Protein AF-A0A1A6HJI2-F1 (afdb_monomer_lite)

Structure (mmCIF, N/CA/C/O backbone):
data_AF-A0A1A6HJI2-F1
#
_entry.id   AF-A0A1A6HJI2-F1
#
loop_
_atom_site.group_PDB
_atom_site.id
_atom_site.type_symbol
_atom_site.label_atom_id
_atom_site.label_alt_id
_atom_site.label_comp_id
_atom_site.label_asym_id
_atom_site.label_entity_id
_atom_site.label_seq_id
_atom_site.pdbx_PDB_ins_code
_atom_site.Cartn_x
_atom_site.Cartn_y
_atom_site.Cartn_z
_atom_site.occupancy
_atom_site.B_iso_or_equiv
_atom_site.auth_seq_id
_atom_site.auth_comp_id
_atom_site.auth_asym_id
_atom_site.auth_atom_id
_atom_site.pdbx_PDB_model_num
ATOM 1 N N . MET A 1 1 ? 24.313 -1.080 -10.801 1.00 52.22 1 MET A N 1
ATOM 2 C CA . MET A 1 1 ? 23.031 -0.799 -10.115 1.00 52.22 1 MET A CA 1
ATOM 3 C C . MET A 1 1 ? 23.072 -1.485 -8.759 1.00 52.22 1 MET A C 1
ATOM 5 O O . MET A 1 1 ? 23.448 -2.649 -8.723 1.00 52.22 1 MET A O 1
ATOM 9 N N . ARG A 1 2 ? 22.782 -0.789 -7.651 1.00 69.25 2 ARG A N 1
ATOM 10 C CA . ARG A 1 2 ? 22.637 -1.450 -6.340 1.00 69.25 2 ARG A CA 1
ATOM 11 C C . ARG A 1 2 ? 21.230 -2.060 -6.265 1.00 69.25 2 ARG A C 1
ATOM 13 O O . ARG A 1 2 ? 20.300 -1.375 -6.690 1.00 69.25 2 ARG A O 1
ATOM 20 N N . PRO A 1 3 ? 21.061 -3.306 -5.793 1.00 68.00 3 PRO A N 1
ATOM 21 C CA . PRO A 1 3 ? 19.737 -3.903 -5.670 1.00 68.00 3 PRO A CA 1
ATOM 22 C C . PRO A 1 3 ? 18.888 -3.088 -4.690 1.00 68.00 3 PRO A C 1
ATOM 24 O O . PRO A 1 3 ? 19.370 -2.683 -3.629 1.00 68.00 3 PRO A O 1
ATOM 27 N N . LEU A 1 4 ? 17.635 -2.826 -5.066 1.00 75.19 4 LEU A N 1
ATOM 28 C CA . LEU A 1 4 ? 16.660 -2.205 -4.176 1.00 75.19 4 LEU A CA 1
ATOM 29 C C . LEU A 1 4 ? 16.418 -3.150 -3.001 1.00 75.19 4 LEU A C 1
ATOM 31 O O . LEU A 1 4 ? 16.158 -4.338 -3.195 1.00 75.19 4 LEU A O 1
ATOM 35 N N . LYS A 1 5 ? 16.519 -2.631 -1.777 1.00 84.56 5 LYS A N 1
ATOM 36 C CA . LYS A 1 5 ? 16.174 -3.416 -0.593 1.00 84.56 5 LYS A CA 1
ATOM 37 C C . LYS A 1 5 ? 14.666 -3.642 -0.579 1.00 84.56 5 LYS A C 1
ATOM 39 O O . LYS A 1 5 ? 13.910 -2.694 -0.787 1.00 84.56 5 LYS A O 1
ATOM 44 N N . HIS A 1 6 ? 14.262 -4.883 -0.337 1.00 88.69 6 HIS A N 1
ATOM 45 C CA . HIS A 1 6 ? 12.873 -5.264 -0.108 1.00 88.69 6 HIS A CA 1
ATOM 46 C C . HIS A 1 6 ? 12.608 -5.345 1.393 1.00 88.69 6 HIS A C 1
ATOM 48 O O . HIS A 1 6 ? 13.469 -5.798 2.146 1.00 88.69 6 HIS A O 1
ATOM 54 N N . HIS A 1 7 ? 11.417 -4.928 1.808 1.00 89.06 7 HIS A N 1
ATOM 55 C CA . HIS A 1 7 ? 10.959 -5.022 3.186 1.00 89.06 7 HIS A CA 1
ATOM 56 C C . HIS A 1 7 ? 9.510 -5.494 3.201 1.00 89.06 7 HIS A C 1
ATOM 58 O O . HIS A 1 7 ? 8.648 -4.871 2.586 1.00 89.06 7 HIS A O 1
ATOM 64 N N . HIS A 1 8 ? 9.257 -6.607 3.882 1.00 93.44 8 HIS A N 1
ATOM 65 C CA . HIS A 1 8 ? 7.905 -7.043 4.216 1.00 93.44 8 HIS A CA 1
ATOM 66 C C . HIS A 1 8 ? 7.547 -6.509 5.601 1.00 93.44 8 HIS A C 1
ATOM 68 O O . HIS A 1 8 ? 8.390 -6.566 6.501 1.00 93.44 8 HIS A O 1
ATOM 74 N N . ILE A 1 9 ? 6.356 -5.935 5.737 1.00 92.94 9 ILE A N 1
ATOM 75 C CA . ILE A 1 9 ? 5.880 -5.267 6.946 1.00 92.94 9 ILE A CA 1
ATOM 76 C C . ILE A 1 9 ? 4.416 -5.664 7.126 1.00 92.94 9 ILE A C 1
ATOM 78 O O . ILE A 1 9 ? 3.632 -5.527 6.190 1.00 92.94 9 ILE A O 1
ATOM 82 N N . ASN A 1 10 ? 4.064 -6.169 8.304 1.00 95.12 10 ASN A N 1
ATOM 83 C CA . ASN A 1 10 ? 2.716 -6.646 8.599 1.00 95.12 10 ASN A CA 1
ATOM 84 C C . ASN A 1 10 ? 1.958 -5.632 9.445 1.00 95.12 10 ASN A C 1
ATOM 86 O O . ASN A 1 10 ? 2.580 -4.925 10.236 1.00 95.12 10 ASN A O 1
ATOM 90 N N . GLU A 1 11 ? 0.636 -5.624 9.280 1.00 95.00 11 GLU A N 1
ATOM 91 C CA . GLU A 1 11 ? -0.303 -4.892 10.138 1.00 95.00 11 GLU A CA 1
ATOM 92 C C . GLU A 1 11 ? 0.046 -3.403 10.315 1.00 95.00 11 GLU A C 1
ATOM 94 O O . GLU A 1 11 ? 0.115 -2.891 11.429 1.00 95.00 11 GLU A O 1
ATOM 99 N N . VAL A 1 12 ? 0.274 -2.698 9.205 1.00 95.69 12 VAL A N 1
ATOM 100 C CA . VAL A 1 12 ? 0.547 -1.253 9.215 1.00 95.69 12 VAL A CA 1
ATOM 101 C C . VAL A 1 12 ? -0.703 -0.450 8.893 1.00 95.69 12 VAL A C 1
ATOM 103 O O . VAL A 1 12 ? -1.424 -0.771 7.944 1.00 95.69 12 VAL A O 1
ATOM 106 N N . CYS A 1 13 ? -0.934 0.608 9.671 1.00 97.12 13 CYS A N 1
ATOM 107 C CA . CYS A 1 13 ? -2.087 1.481 9.514 1.00 97.12 13 CYS A CA 1
ATOM 108 C C . CYS A 1 13 ? -1.857 2.516 8.410 1.00 97.12 13 CYS A C 1
ATOM 110 O O . CYS A 1 13 ? -0.801 3.155 8.336 1.00 97.12 13 CYS A O 1
ATOM 112 N N . ILE A 1 14 ? -2.866 2.725 7.567 1.00 97.31 14 ILE A N 1
ATOM 113 C CA . ILE A 1 14 ? -2.915 3.863 6.653 1.00 97.31 14 ILE A CA 1
ATOM 114 C C . ILE A 1 14 ? -3.256 5.116 7.463 1.00 97.31 14 ILE A C 1
ATOM 116 O O . ILE A 1 14 ? -4.388 5.306 7.897 1.00 97.31 14 ILE A O 1
ATOM 120 N N . THR A 1 15 ? -2.285 6.015 7.629 1.00 97.12 15 THR A N 1
ATOM 121 C CA . THR A 1 15 ? -2.503 7.281 8.346 1.00 97.12 15 THR A CA 1
ATOM 122 C C . THR A 1 15 ? -3.113 8.343 7.439 1.00 97.12 15 THR A C 1
ATOM 124 O O . THR A 1 15 ? -3.815 9.244 7.900 1.00 97.12 15 THR A O 1
ATOM 127 N N . ARG A 1 16 ? -2.844 8.268 6.128 1.00 95.69 16 ARG A N 1
ATOM 128 C CA . ARG A 1 16 ? -3.327 9.240 5.139 1.00 95.69 16 ARG A CA 1
ATOM 129 C C . ARG A 1 16 ? -3.631 8.569 3.808 1.00 95.69 16 ARG A C 1
ATOM 131 O O . ARG A 1 16 ? -2.785 7.861 3.271 1.00 95.69 16 ARG A O 1
ATOM 138 N N . ALA A 1 17 ? -4.775 8.900 3.221 1.00 96.06 17 ALA A N 1
ATOM 139 C CA . ALA A 1 17 ? -5.101 8.593 1.833 1.00 96.06 17 ALA A CA 1
ATOM 140 C C . ALA A 1 17 ? -5.656 9.854 1.156 1.00 96.06 17 ALA A C 1
ATOM 142 O O . ALA A 1 17 ? -6.574 10.486 1.675 1.00 96.06 17 ALA A O 1
ATOM 143 N N . ASP A 1 18 ? -5.077 10.232 0.018 1.00 92.12 18 ASP A N 1
ATOM 144 C CA . ASP A 1 18 ? -5.491 11.379 -0.790 1.00 92.12 18 ASP A CA 1
ATOM 145 C C . ASP A 1 18 ? -5.493 10.998 -2.276 1.00 92.12 18 ASP A C 1
ATOM 147 O O . ASP A 1 18 ? -4.444 10.804 -2.910 1.00 92.12 18 ASP A O 1
ATOM 151 N N . GLY A 1 19 ? -6.701 10.836 -2.819 1.00 92.06 19 GLY A N 1
ATOM 152 C CA . GLY A 1 19 ? -6.949 10.462 -4.205 1.00 92.06 19 GLY A CA 1
ATOM 153 C C . GLY A 1 19 ? -6.283 9.141 -4.589 1.00 92.06 19 GLY A C 1
ATOM 154 O O . GLY A 1 19 ? -6.828 8.063 -4.374 1.00 92.06 19 GLY A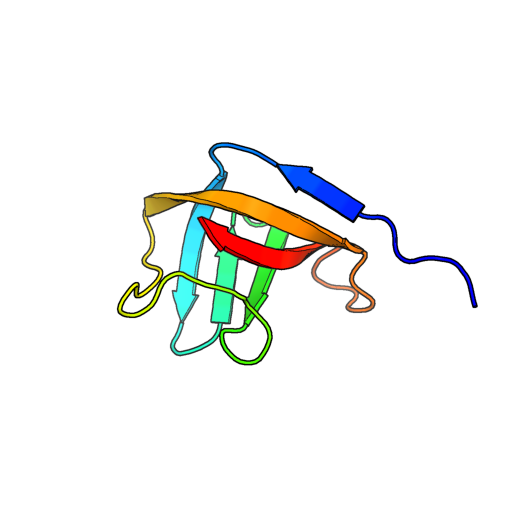 O 1
ATOM 155 N N . ARG A 1 20 ? -5.105 9.230 -5.216 1.00 93.88 20 ARG A N 1
ATOM 156 C CA . ARG A 1 20 ? -4.339 8.072 -5.710 1.00 93.88 20 ARG A CA 1
ATOM 157 C C . ARG A 1 20 ? -3.060 7.797 -4.931 1.00 93.88 20 ARG A C 1
ATOM 159 O O . ARG A 1 20 ? -2.258 6.968 -5.358 1.00 93.88 20 ARG A O 1
ATOM 166 N N . THR A 1 21 ? -2.852 8.487 -3.819 1.00 95.44 21 THR A N 1
ATOM 167 C CA . THR A 1 21 ? -1.637 8.390 -3.010 1.00 95.44 21 THR A CA 1
ATOM 168 C C . THR A 1 21 ? -1.969 8.297 -1.533 1.00 95.44 21 THR A C 1
ATOM 170 O O . THR A 1 21 ? -3.083 8.612 -1.123 1.00 95.44 21 THR A O 1
ATOM 173 N N . GLY A 1 22 ? -1.000 7.892 -0.723 1.00 95.75 22 GLY A N 1
ATOM 174 C CA . GLY A 1 22 ? -1.163 7.903 0.720 1.00 95.75 22 GLY A CA 1
ATOM 175 C C . GLY A 1 22 ? 0.085 7.465 1.464 1.00 95.75 22 GLY A C 1
ATOM 176 O O . GLY A 1 22 ? 1.142 7.235 0.865 1.00 95.75 22 GLY A O 1
ATOM 177 N N . VAL A 1 23 ? -0.045 7.391 2.784 1.00 95.62 23 VAL A N 1
ATOM 178 C CA . VAL A 1 23 ? 1.043 7.098 3.713 1.00 95.62 23 VAL A CA 1
ATOM 179 C C . VAL A 1 23 ? 0.580 6.076 4.748 1.00 95.62 23 VAL A C 1
ATOM 181 O O . VAL A 1 23 ? -0.540 6.175 5.249 1.00 95.62 23 VAL A O 1
ATOM 184 N N . LEU A 1 24 ? 1.445 5.107 5.055 1.00 95.56 24 LEU A N 1
ATOM 185 C CA . LEU A 1 24 ? 1.279 4.172 6.169 1.00 95.56 24 LEU A CA 1
ATOM 186 C C . LEU A 1 24 ? 2.285 4.485 7.270 1.00 95.56 24 LEU A C 1
ATOM 188 O O . LEU A 1 24 ? 3.459 4.734 6.963 1.00 95.56 24 LEU A O 1
ATOM 192 N N . GLU A 1 25 ? 1.819 4.465 8.521 1.00 92.94 25 GLU A N 1
ATOM 193 C CA . GLU A 1 25 ? 2.612 4.769 9.727 1.00 92.94 25 GLU A CA 1
ATOM 194 C C . GLU A 1 25 ? 3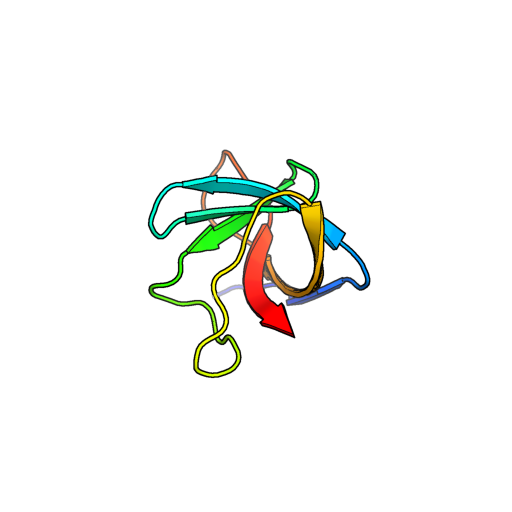.507 6.012 9.556 1.00 92.94 25 GLU A C 1
ATOM 196 O O . GLU A 1 25 ? 4.671 6.022 9.956 1.00 92.94 25 GLU A O 1
ATOM 201 N N . ASP A 1 26 ? 3.018 7.019 8.825 1.00 89.88 26 ASP A N 1
ATOM 202 C CA . ASP A 1 26 ? 3.725 8.256 8.460 1.00 89.88 26 ASP A CA 1
ATOM 203 C C . ASP A 1 26 ? 5.093 8.101 7.753 1.00 89.88 26 ASP A C 1
ATOM 205 O O . ASP A 1 26 ? 5.785 9.090 7.498 1.00 89.88 26 ASP A O 1
ATOM 209 N N . THR A 1 27 ? 5.489 6.884 7.370 1.00 89.31 27 THR A N 1
ATOM 210 C CA . THR A 1 27 ? 6.860 6.568 6.923 1.00 89.31 27 THR A CA 1
ATOM 211 C C . THR A 1 27 ? 6.931 5.838 5.585 1.00 89.31 27 THR A C 1
ATOM 213 O O . THR A 1 27 ? 7.970 5.884 4.913 1.00 89.31 27 THR A O 1
ATOM 216 N N . ILE A 1 28 ? 5.843 5.190 5.163 1.00 94.56 28 ILE A N 1
ATOM 217 C CA . ILE A 1 28 ? 5.782 4.408 3.926 1.00 94.56 28 ILE A CA 1
ATOM 218 C C . ILE A 1 28 ? 4.830 5.097 2.960 1.00 94.56 28 ILE A C 1
ATOM 220 O O . ILE A 1 28 ? 3.647 5.223 3.242 1.00 94.56 28 ILE A O 1
ATOM 224 N N . PHE A 1 29 ? 5.320 5.507 1.795 1.00 94.94 29 PHE A N 1
ATOM 225 C CA . PHE A 1 29 ? 4.476 6.121 0.770 1.00 94.94 29 PHE A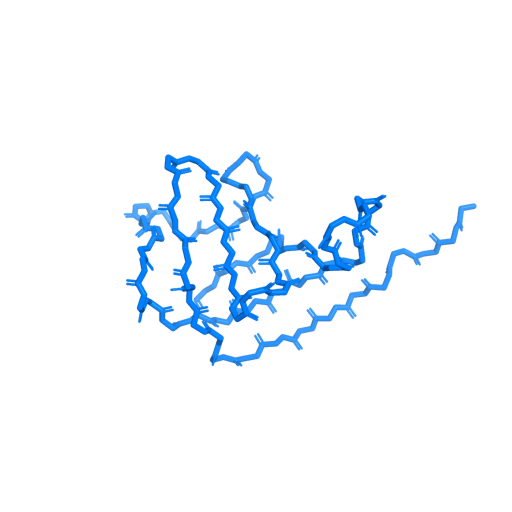 CA 1
ATOM 226 C C . PHE A 1 29 ? 3.902 5.075 -0.192 1.00 94.94 29 PHE A C 1
ATOM 228 O O . PHE A 1 29 ? 4.595 4.124 -0.572 1.00 94.94 29 PHE A O 1
ATOM 235 N N . PHE A 1 30 ? 2.675 5.278 -0.669 1.00 95.38 30 PHE A N 1
ATOM 236 C CA . PHE A 1 30 ? 2.107 4.497 -1.766 1.00 95.38 30 PHE A CA 1
ATOM 237 C C . PHE A 1 30 ? 1.487 5.376 -2.855 1.00 95.38 30 PHE A C 1
ATOM 239 O O . PHE A 1 30 ? 1.003 6.478 -2.609 1.00 95.38 30 PHE A O 1
ATOM 246 N N . THR A 1 31 ? 1.476 4.843 -4.078 1.00 94.94 31 THR A N 1
ATOM 247 C CA . THR A 1 31 ? 0.684 5.359 -5.200 1.00 94.94 31 THR A CA 1
ATOM 248 C C . THR A 1 31 ? -0.060 4.208 -5.861 1.00 94.94 31 THR A C 1
ATOM 250 O O . THR A 1 31 ? 0.539 3.174 -6.171 1.00 94.94 31 THR A O 1
ATOM 253 N N . LEU A 1 32 ? -1.350 4.409 -6.129 1.00 94.81 32 LEU A N 1
ATOM 254 C CA . LEU A 1 32 ? -2.201 3.459 -6.841 1.00 94.81 32 LEU A CA 1
ATOM 255 C C . LEU A 1 32 ? -1.728 3.196 -8.281 1.00 94.81 32 LEU A C 1
ATOM 257 O O . LEU A 1 32 ? -2.177 2.234 -8.888 1.00 94.81 32 LEU A O 1
ATOM 261 N N . ASP A 1 33 ? -0.848 4.025 -8.856 1.00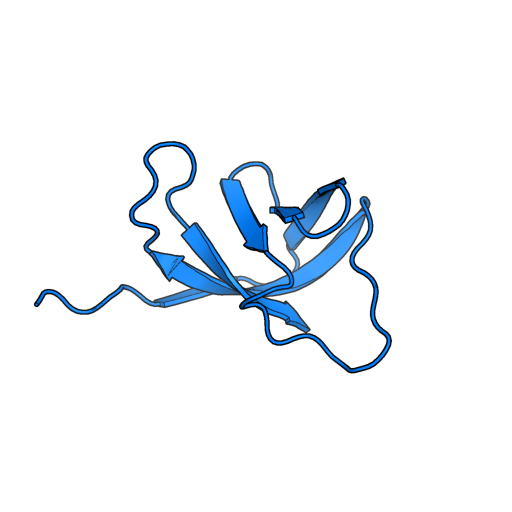 93.12 33 ASP A N 1
ATOM 262 C CA . ASP A 1 33 ? -0.276 3.784 -10.193 1.00 93.12 33 ASP A CA 1
ATOM 263 C C . ASP A 1 33 ? 0.647 2.565 -10.243 1.00 93.12 33 ASP A C 1
ATOM 265 O O . ASP A 1 33 ? 0.751 1.905 -11.275 1.00 93.12 33 ASP A O 1
ATOM 269 N N . SER A 1 34 ? 1.344 2.277 -9.142 1.00 91.75 34 SER A N 1
ATOM 270 C CA . SER A 1 34 ? 2.330 1.189 -9.080 1.00 91.75 34 SER A CA 1
ATOM 271 C C . SER A 1 34 ? 2.034 0.135 -8.017 1.00 91.75 34 SER A C 1
ATOM 273 O O . SER A 1 34 ? 2.760 -0.855 -7.931 1.00 91.75 34 SER A O 1
ATOM 275 N N . LEU A 1 35 ? 1.019 0.360 -7.182 1.00 95.38 35 LEU A N 1
ATOM 276 C CA . LEU A 1 35 ? 0.647 -0.535 -6.097 1.00 95.38 35 LEU A CA 1
ATOM 277 C C . LEU A 1 35 ? -0.182 -1.706 -6.631 1.00 95.38 35 LEU A C 1
ATOM 279 O O . LEU A 1 35 ? -1.222 -1.511 -7.2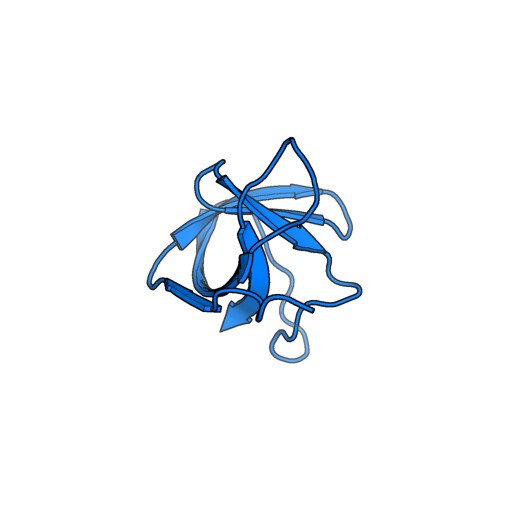56 1.00 95.38 35 LEU A O 1
ATOM 283 N N . LYS A 1 36 ? 0.251 -2.933 -6.339 1.00 96.56 36 LYS A N 1
ATOM 284 C CA . LYS A 1 36 ? -0.595 -4.115 -6.511 1.00 96.56 36 LYS A CA 1
ATOM 285 C C . LYS A 1 36 ? -1.524 -4.221 -5.308 1.00 96.56 36 LYS A C 1
ATOM 287 O O . LYS A 1 36 ? -1.053 -4.429 -4.193 1.00 96.56 36 LYS A O 1
ATOM 292 N N . LEU A 1 37 ? -2.815 -4.079 -5.564 1.00 93.50 37 LEU A N 1
ATOM 293 C CA . LEU A 1 37 ? -3.887 -4.135 -4.578 1.00 93.50 37 LEU A CA 1
ATOM 294 C C . LEU A 1 37 ? -4.965 -5.110 -5.084 1.00 93.50 37 LEU A C 1
ATOM 296 O O . LEU A 1 37 ? -5.129 -5.226 -6.306 1.00 93.50 37 LEU A O 1
ATOM 300 N N . PRO A 1 38 ? -5.700 -5.809 -4.202 1.00 91.75 38 PRO A N 1
ATOM 301 C CA . PRO A 1 38 ? -6.847 -6.599 -4.624 1.00 91.75 38 PRO A CA 1
ATOM 302 C C . PRO A 1 38 ? -7.871 -5.751 -5.393 1.00 91.75 38 PRO A C 1
ATOM 304 O O . PRO A 1 38 ? -8.073 -4.565 -5.122 1.00 91.75 38 PRO A O 1
ATOM 307 N N . SER A 1 39 ? -8.516 -6.358 -6.389 1.00 88.69 39 SER A N 1
ATOM 308 C CA . SER A 1 39 ? -9.477 -5.664 -7.248 1.00 88.69 39 SER A CA 1
ATOM 309 C C . SER A 1 39 ? -10.667 -5.145 -6.444 1.00 88.69 39 SER A C 1
ATOM 311 O O . SER A 1 39 ? -11.322 -5.920 -5.752 1.00 88.69 39 SER A O 1
ATOM 313 N N . GLY A 1 40 ? -10.980 -3.858 -6.591 1.00 87.31 40 GLY A N 1
ATOM 314 C CA . GLY A 1 40 ? -12.110 -3.221 -5.909 1.00 87.31 40 GLY A CA 1
ATOM 315 C C . GLY A 1 40 ? -11.800 -2.721 -4.498 1.00 87.31 40 GLY A C 1
ATOM 316 O O . GLY A 1 40 ? -12.636 -2.031 -3.921 1.00 87.31 40 GLY A O 1
ATOM 317 N N . CYS A 1 41 ? -10.608 -2.996 -3.960 1.00 89.81 41 CYS A N 1
ATOM 318 C CA . CYS A 1 41 ? -10.163 -2.362 -2.726 1.00 89.81 41 CYS A CA 1
ATOM 319 C C . CYS A 1 41 ? -9.842 -0.884 -2.978 1.00 89.81 41 CYS A C 1
ATOM 321 O O . CYS A 1 41 ? -9.208 -0.525 -3.972 1.00 89.81 41 CYS A O 1
ATOM 323 N N . VAL A 1 42 ? -10.268 -0.033 -2.050 1.00 93.19 42 VAL A N 1
ATOM 324 C CA . VAL A 1 42 ? -9.948 1.394 -2.027 1.00 93.19 42 VAL A CA 1
ATOM 325 C C . VAL A 1 42 ? -9.285 1.664 -0.681 1.00 93.19 42 VAL A C 1
ATOM 327 O O . VAL A 1 42 ? -9.987 1.579 0.321 1.00 93.19 42 VAL A O 1
ATOM 330 N N . PRO A 1 43 ? -7.972 1.954 -0.635 1.00 95.31 43 PRO A N 1
ATOM 331 C CA . PRO A 1 43 ? -7.282 2.199 0.627 1.00 95.31 43 PRO A CA 1
ATOM 332 C C . PRO A 1 43 ? -7.834 3.450 1.314 1.00 95.31 43 PRO A C 1
ATOM 334 O O . PRO A 1 43 ? -7.933 4.505 0.676 1.00 95.31 43 PRO A O 1
ATOM 337 N N . GLN A 1 44 ? -8.171 3.342 2.594 1.00 95.88 44 GLN A N 1
ATOM 338 C CA . GLN A 1 44 ? -8.711 4.428 3.408 1.00 95.88 44 GLN A CA 1
ATOM 339 C C . GLN A 1 44 ? -7.865 4.653 4.662 1.00 95.88 44 GLN A C 1
ATOM 341 O O . GLN A 1 44 ? -7.137 3.752 5.077 1.00 95.88 44 GLN A O 1
ATOM 346 N N . PRO A 1 45 ? -7.928 5.849 5.276 1.00 96.62 45 PRO A N 1
ATOM 347 C CA . PRO A 1 45 ? -7.381 6.040 6.612 1.00 96.62 45 PRO A CA 1
ATOM 348 C C . PRO A 1 45 ? -7.953 5.001 7.586 1.00 96.62 45 PRO A C 1
ATOM 350 O O . PRO A 1 45 ? -9.116 4.625 7.457 1.00 96.62 45 PRO A O 1
ATOM 353 N N . ASP A 1 46 ? -7.131 4.560 8.535 1.00 95.75 46 ASP A N 1
ATOM 354 C CA . ASP A 1 46 ? -7.440 3.542 9.552 1.00 95.75 46 ASP A CA 1
ATOM 355 C C . ASP A 1 46 ? -7.521 2.084 9.048 1.00 95.75 46 ASP A C 1
ATOM 357 O O . ASP A 1 46 ? -7.622 1.164 9.864 1.00 95.75 46 ASP A O 1
ATOM 361 N N . ASP A 1 47 ? -7.392 1.832 7.738 1.00 95.94 47 ASP A N 1
ATOM 362 C CA . ASP A 1 47 ? -7.201 0.471 7.226 1.00 95.94 47 ASP A CA 1
ATOM 363 C C . ASP A 1 47 ? -5.856 -0.099 7.704 1.00 95.94 47 ASP A C 1
ATOM 365 O O . ASP A 1 47 ? -4.808 0.548 7.604 1.00 95.94 47 ASP A O 1
ATOM 369 N N . VAL A 1 48 ? -5.873 -1.353 8.160 1.00 96.50 48 VAL A N 1
ATOM 370 C CA . VAL A 1 48 ? -4.675 -2.106 8.549 1.00 96.50 48 VAL A CA 1
ATOM 371 C C . VAL A 1 48 ? -4.362 -3.129 7.465 1.00 96.50 48 VAL A C 1
ATOM 373 O O . VAL A 1 48 ? -5.185 -3.993 7.166 1.00 96.50 48 VAL A O 1
ATOM 376 N N . VAL A 1 49 ? -3.168 -3.035 6.878 1.00 96.44 49 VAL A N 1
ATOM 377 C CA . VAL A 1 49 ? -2.767 -3.846 5.716 1.00 96.44 49 VAL A CA 1
ATOM 378 C C . VAL A 1 49 ? -1.380 -4.452 5.892 1.00 96.44 49 VAL A C 1
ATOM 380 O O . VAL A 1 49 ? -0.539 -3.935 6.629 1.00 96.44 49 VAL A O 1
ATOM 383 N N . ASN A 1 50 ? -1.103 -5.533 5.165 1.00 96.50 50 ASN A N 1
ATOM 384 C CA . ASN A 1 50 ? 0.263 -6.031 5.012 1.00 96.50 50 ASN A CA 1
ATOM 385 C C . ASN A 1 50 ? 0.902 -5.408 3.772 1.00 96.50 50 ASN A C 1
ATOM 387 O O . ASN A 1 50 ? 0.250 -5.240 2.741 1.00 96.50 50 ASN A O 1
ATOM 391 N N . VAL A 1 51 ? 2.189 -5.078 3.851 1.00 96.44 51 VAL A N 1
ATOM 392 C CA . VAL A 1 51 ? 2.902 -4.326 2.817 1.00 96.44 51 VAL A CA 1
ATOM 393 C C . VAL A 1 51 ? 4.189 -5.020 2.411 1.00 96.44 51 VAL A C 1
ATOM 395 O O . VAL A 1 51 ? 5.036 -5.363 3.236 1.00 96.44 51 VAL A O 1
ATOM 398 N N . ASN A 1 52 ? 4.401 -5.110 1.098 1.00 96.06 52 ASN A N 1
ATOM 399 C CA . ASN A 1 52 ? 5.746 -5.248 0.548 1.00 96.06 52 ASN A CA 1
ATOM 400 C C . ASN A 1 52 ? 6.201 -3.880 0.066 1.00 96.06 52 ASN A C 1
ATOM 402 O O . ASN A 1 52 ? 5.585 -3.298 -0.830 1.00 96.06 52 ASN A O 1
ATOM 406 N N . ALA A 1 53 ? 7.294 -3.386 0.632 1.00 95.00 53 ALA A N 1
ATOM 407 C CA . ALA A 1 53 ? 7.905 -2.123 0.273 1.00 95.00 53 ALA A CA 1
ATOM 408 C C . ALA A 1 53 ? 9.287 -2.327 -0.348 1.00 95.00 53 ALA A C 1
ATOM 410 O O . ALA A 1 53 ? 9.991 -3.308 -0.095 1.00 95.00 53 ALA A O 1
ATOM 411 N N . VAL A 1 54 ? 9.680 -1.363 -1.168 1.00 93.31 54 VAL A N 1
ATOM 412 C CA . VAL A 1 54 ? 11.042 -1.232 -1.681 1.00 93.31 54 VAL A CA 1
ATOM 413 C C . VAL A 1 54 ? 11.635 0.079 -1.215 1.00 93.31 54 VAL A C 1
ATOM 415 O O . VAL A 1 54 ? 10.908 1.046 -0.967 1.00 93.31 54 VAL A O 1
ATOM 418 N N . GLN A 1 55 ? 12.959 0.120 -1.113 1.00 90.62 55 GLN A N 1
ATOM 419 C CA . GLN A 1 55 ? 13.649 1.363 -0.814 1.00 90.62 55 GLN A CA 1
ATOM 420 C C . GLN A 1 55 ? 13.279 2.429 -1.855 1.00 90.62 55 GLN A C 1
ATOM 422 O O . GLN A 1 55 ? 13.318 2.194 -3.063 1.00 90.62 55 GLN A O 1
ATOM 427 N N . SER A 1 56 ? 12.887 3.597 -1.374 1.00 83.19 56 SER A N 1
ATOM 428 C CA . SER A 1 56 ? 12.512 4.731 -2.203 1.00 83.19 56 SER A CA 1
ATOM 429 C C . SER A 1 56 ? 13.737 5.582 -2.533 1.00 83.19 56 SER A C 1
ATOM 431 O O . SER A 1 56 ? 14.706 5.646 -1.776 1.00 83.19 56 SER A O 1
ATOM 433 N N . ILE A 1 57 ? 13.682 6.236 -3.691 1.00 80.25 57 ILE A N 1
ATOM 434 C CA . ILE A 1 57 ? 14.657 7.250 -4.114 1.00 80.25 57 ILE A CA 1
ATOM 435 C C . ILE A 1 57 ? 14.239 8.669 -3.702 1.00 80.25 57 ILE A C 1
ATOM 437 O O . ILE A 1 57 ? 15.026 9.600 -3.843 1.00 80.25 57 ILE A O 1
ATOM 441 N N . GLN A 1 58 ? 13.002 8.849 -3.229 1.00 74.12 58 GLN A N 1
ATOM 442 C CA . GLN A 1 58 ? 12.501 10.141 -2.767 1.00 74.12 58 GLN A CA 1
ATOM 443 C C . GLN A 1 58 ? 13.037 10.435 -1.363 1.00 74.12 58 GLN A C 1
ATOM 445 O O . GLN A 1 58 ? 13.080 9.549 -0.516 1.00 74.12 58 GLN A O 1
ATOM 450 N N . SER A 1 59 ? 13.420 11.683 -1.100 1.00 71.75 59 SER A N 1
ATOM 451 C CA . SER A 1 59 ? 14.013 12.086 0.182 1.00 71.75 59 SER A CA 1
ATOM 452 C C . SER A 1 59 ? 13.016 12.115 1.342 1.00 71.75 59 SER A C 1
ATOM 454 O O . SER A 1 59 ? 13.427 11.992 2.491 1.00 71.75 59 SER A O 1
ATOM 456 N N . GLN A 1 60 ? 11.721 12.282 1.054 1.00 77.06 60 GLN A N 1
ATOM 457 C CA . GLN A 1 60 ? 10.686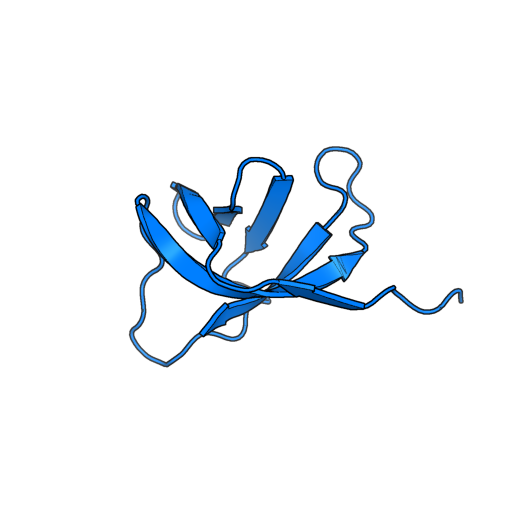 12.431 2.082 1.00 77.06 60 GLN A CA 1
ATOM 458 C C . GLN A 1 60 ? 10.240 11.101 2.699 1.00 77.06 60 GLN A C 1
ATOM 460 O O . GLN A 1 60 ? 9.779 11.094 3.834 1.00 77.06 60 GLN A O 1
ATOM 465 N N . TYR A 1 61 ? 10.411 9.985 1.985 1.00 78.06 61 TYR A N 1
ATOM 466 C CA . TYR A 1 61 ? 10.004 8.658 2.446 1.00 78.06 61 TYR A CA 1
ATOM 467 C C . TYR A 1 61 ? 11.057 7.636 2.052 1.00 78.06 61 TYR A C 1
ATOM 469 O O . TYR A 1 61 ? 11.352 7.491 0.868 1.00 78.06 61 TYR A O 1
ATOM 477 N N . PHE A 1 62 ? 11.595 6.901 3.028 1.00 84.69 62 PHE A N 1
ATOM 478 C CA . PHE A 1 62 ? 12.614 5.870 2.793 1.00 84.69 62 PHE A CA 1
ATOM 479 C C . PHE A 1 62 ? 12.060 4.616 2.110 1.00 84.69 62 PHE A C 1
ATOM 481 O O . PHE A 1 62 ? 12.812 3.897 1.447 1.00 84.69 62 PHE A O 1
ATOM 488 N N . TRP A 1 63 ? 10.757 4.364 2.243 1.00 92.81 63 TRP A N 1
ATOM 489 C CA . TRP A 1 63 ? 10.087 3.170 1.744 1.00 92.81 63 TRP A CA 1
ATOM 490 C C . TRP A 1 63 ? 8.901 3.533 0.862 1.00 92.81 63 TRP A C 1
ATOM 492 O O . TRP A 1 63 ? 8.154 4.472 1.141 1.00 92.81 63 TRP A O 1
ATOM 502 N N . ARG A 1 64 ? 8.724 2.757 -0.207 1.00 95.06 64 ARG A N 1
ATOM 503 C CA . ARG A 1 64 ? 7.563 2.836 -1.089 1.00 95.06 64 ARG A CA 1
ATOM 504 C C . ARG A 1 64 ? 6.876 1.481 -1.169 1.00 95.06 64 ARG A C 1
ATOM 506 O O . ARG A 1 64 ? 7.517 0.505 -1.565 1.00 95.06 64 ARG A O 1
ATOM 513 N N . ALA A 1 65 ? 5.587 1.433 -0.856 1.00 96.00 65 ALA A N 1
ATOM 514 C CA . ALA A 1 65 ? 4.774 0.232 -0.998 1.00 96.00 65 ALA A CA 1
ATOM 515 C C . ALA A 1 65 ? 4.609 -0.157 -2.478 1.00 96.00 65 ALA A C 1
ATOM 517 O O . ALA A 1 65 ? 4.401 0.695 -3.345 1.00 96.00 65 ALA A O 1
ATOM 518 N N . VAL A 1 66 ? 4.703 -1.456 -2.763 1.00 95.94 66 VAL A N 1
ATOM 519 C CA . VAL A 1 66 ? 4.510 -2.045 -4.101 1.00 95.94 66 VAL A CA 1
ATOM 520 C C . VAL A 1 66 ? 3.441 -3.135 -4.120 1.00 95.94 66 VAL A C 1
ATOM 522 O O . VAL A 1 66 ? 2.873 -3.400 -5.177 1.00 95.94 66 VAL A O 1
ATOM 525 N N . ILE A 1 67 ? 3.138 -3.746 -2.972 1.00 96.62 67 ILE A N 1
ATOM 526 C CA . ILE A 1 67 ? 2.023 -4.685 -2.798 1.00 96.62 67 ILE A CA 1
ATOM 527 C C . ILE A 1 67 ? 1.350 -4.376 -1.463 1.00 96.62 67 ILE A C 1
ATOM 529 O O . ILE A 1 67 ? 2.061 -4.156 -0.481 1.00 96.62 67 ILE A O 1
ATOM 533 N N . MET A 1 68 ? 0.019 -4.384 -1.452 1.00 96.62 68 MET A N 1
ATOM 534 C CA . MET A 1 68 ? -0.820 -4.360 -0.254 1.00 96.62 68 MET A CA 1
ATOM 535 C C . MET A 1 68 ? -1.820 -5.511 -0.289 1.00 96.62 68 MET A C 1
ATOM 537 O O . MET A 1 68 ? -2.330 -5.839 -1.364 1.00 96.62 68 MET A O 1
ATOM 541 N N . THR A 1 69 ? -2.091 -6.101 0.872 1.00 94.50 69 THR A N 1
ATOM 542 C CA . THR A 1 69 ? -3.075 -7.179 1.059 1.00 94.50 69 THR A CA 1
ATOM 543 C C . THR A 1 69 ? -3.795 -7.037 2.379 1.00 94.50 69 THR A C 1
ATOM 545 O O . THR A 1 69 ? -3.077 -6.762 3.374 1.00 94.50 69 THR A O 1
#

Secondary structure (DSSP, 8-state):
-PPPPEEEEEEEEEEEEETTEEEETTTEEEETTT-B--TT----TT-EEEEEEEE-SSSS-SEEEEEE-

Organism: Neotoma lepida (NCBI:txid56216)

Sequence (69 aa):
MRPLKHHHINEVCITRADGRTGVLEDTIFFTLDSLKLPSGCVPQPDDVVNVNAVQSIQSQYFWRAVIMT

Radius of gyration: 11.27 Å; chains: 1; bounding box: 35×20×20 Å

pLDDT: mean 90.84, std 8.48, range [52.22, 97.31]

Foldseek 3Di:
DDDWDKDKDFFWFFQDDDDQKGDTPQAEIEGVVQEAEPPPDDDDGGDTWIFIWTQDPDPNHRTYTRYID